Protein AF-A0A932HDY7-F1 (afdb_monomer)

Sequence (128 aa):
MTLAPSQPHAANSPVGGPARVGTGLAVSPLGREALDAPGAHPALVEATLKDIARVNALLGGRAAAGFGFDRLLEGATPDARLTLLDVGAGSGDLARYLAGRAAKRGVALAPLIIERHPVAARLCRRTG

Mean predicted aligned error: 11.71 Å

Nearest PDB structures (foldseek):
  7m05-assembly1_A  TM=8.320E-01  e=1.574E-01  Homo sapiens
  7bo7-assembly1_AAA  TM=7.884E-01  e=8.793E-02  Homo sapiens
  7uy1-assembly1_A  TM=7.960E-01  e=2.640E-01  Homo sapiens
  6uxy-assembly1_A  TM=7.498E-01  e=2.475E-01  Homo sapiens
  7uyf-assembly1_A  TM=6.537E-01  e=1.911E-01  Homo sapiens

Foldseek 3Di:
DDDDDDDDDDDDDDDDDPDDPDPDDDDDPPDDDQQVDLPRDLVVLVVVLVVVLVCCVPVCVLVVLVVVLVVVCVVPDQCAEEEAEEEQCQLVSNVVSSQVVCVVRNYHYHYDYHHDRPSSVVNNVVVD

Solvent-accessible surface area (backbone atoms only — not comparable to full-atom values): 8029 Å² total; per-residue (Å²): 141,80,85,78,84,81,81,81,82,82,77,88,76,84,88,87,73,85,80,74,84,67,95,58,92,76,80,75,83,80,71,83,59,61,76,77,42,88,81,47,58,62,71,57,46,52,52,51,47,52,50,51,48,48,45,26,68,73,75,40,48,49,57,54,55,46,54,57,50,54,62,72,46,64,86,62,53,68,69,37,78,46,75,43,81,37,79,66,46,47,52,33,60,61,61,52,51,50,31,57,54,31,48,77,58,45,21,48,51,45,78,46,80,42,52,86,40,70,66,32,42,52,45,20,64,74,73,107

Radius of gyration: 23.4 Å; Cα contacts (8 Å, |Δi|>4): 121; chains: 1; bounding box: 52×49×70 Å

Structure (mmCIF, N/CA/C/O backbone):
data_AF-A0A932HDY7-F1
#
_entry.id   AF-A0A932HDY7-F1
#
loop_
_atom_site.group_PDB
_atom_site.id
_atom_site.type_symbol
_atom_site.label_atom_id
_atom_site.label_alt_id
_atom_site.label_comp_id
_atom_site.label_asym_id
_atom_site.label_entity_id
_atom_site.label_seq_id
_atom_site.pdbx_PDB_ins_code
_atom_site.Cartn_x
_atom_site.Cartn_y
_atom_site.Cartn_z
_atom_site.occupancy
_atom_site.B_iso_or_equiv
_atom_site.auth_seq_id
_atom_site.auth_comp_id
_atom_site.auth_asym_id
_atom_site.auth_atom_id
_atom_site.pdbx_PDB_model_num
ATOM 1 N N . MET A 1 1 ? 36.475 25.345 -54.304 1.00 48.22 1 MET A N 1
ATOM 2 C CA . MET A 1 1 ? 36.520 25.544 -52.841 1.00 48.22 1 MET A CA 1
ATOM 3 C C . MET A 1 1 ? 35.436 26.560 -52.530 1.00 48.22 1 MET A C 1
ATOM 5 O O . MET A 1 1 ? 35.640 27.745 -52.739 1.00 48.22 1 MET A O 1
ATOM 9 N N . THR A 1 2 ? 34.233 26.071 -52.233 1.00 42.62 2 THR A N 1
ATOM 10 C CA . THR A 1 2 ? 32.994 26.862 -52.271 1.00 42.62 2 THR A CA 1
ATOM 11 C C . THR A 1 2 ? 32.426 26.918 -50.860 1.00 42.62 2 THR A C 1
ATOM 13 O O . THR A 1 2 ? 32.106 25.880 -50.287 1.00 42.62 2 THR A O 1
ATOM 16 N N . LEU A 1 3 ? 32.374 28.120 -50.289 1.00 45.25 3 LEU A N 1
ATOM 17 C CA . LEU A 1 3 ? 31.777 28.400 -48.984 1.00 45.25 3 LEU A CA 1
ATOM 18 C C . LEU A 1 3 ? 30.251 28.259 -49.086 1.00 45.25 3 LEU A C 1
ATOM 20 O O . LEU A 1 3 ? 29.628 28.864 -49.957 1.00 45.25 3 LEU A O 1
ATOM 24 N N . ALA A 1 4 ? 29.661 27.448 -48.208 1.00 51.69 4 ALA A N 1
ATOM 25 C CA . ALA A 1 4 ? 28.213 27.346 -48.048 1.00 51.69 4 ALA A CA 1
ATOM 26 C C . ALA A 1 4 ? 27.668 28.578 -47.292 1.00 51.69 4 ALA A C 1
ATOM 28 O O . ALA A 1 4 ? 28.351 29.084 -46.398 1.00 51.69 4 ALA A O 1
ATOM 29 N N . PRO A 1 5 ? 26.453 29.064 -47.606 1.00 43.72 5 PRO A N 1
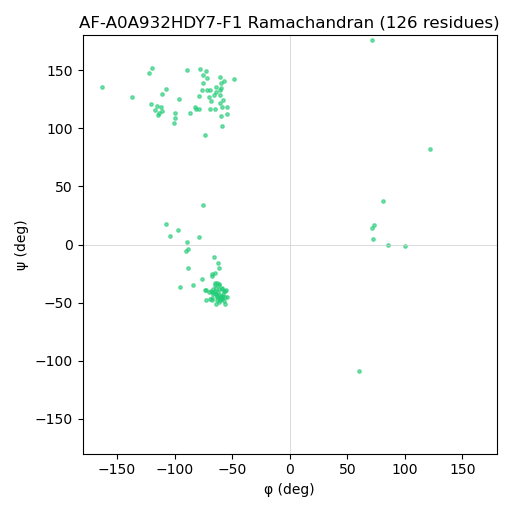ATOM 30 C CA . PRO A 1 5 ? 25.857 30.191 -46.899 1.00 43.72 5 PRO A CA 1
ATOM 31 C C . PRO A 1 5 ? 25.343 29.781 -45.510 1.00 43.72 5 PRO A C 1
ATOM 33 O O . PRO A 1 5 ? 24.744 28.721 -45.323 1.00 43.72 5 PRO A O 1
ATOM 36 N N . SER A 1 6 ? 25.580 30.659 -44.538 1.00 52.06 6 SER A N 1
ATOM 37 C CA . SER A 1 6 ? 25.098 30.599 -43.157 1.00 52.06 6 SER A CA 1
ATOM 38 C C . SER A 1 6 ? 23.567 30.616 -43.078 1.00 52.06 6 SER A C 1
ATOM 40 O O . SER A 1 6 ? 22.926 31.461 -43.702 1.00 52.06 6 SER A O 1
ATOM 42 N N . GLN A 1 7 ? 22.982 29.721 -42.278 1.00 55.25 7 GLN A N 1
ATOM 43 C CA . GLN A 1 7 ? 21.544 29.723 -41.997 1.00 55.25 7 GLN A CA 1
ATOM 44 C C . GLN A 1 7 ? 21.140 30.898 -41.087 1.00 55.25 7 GLN A C 1
ATOM 46 O O . GLN A 1 7 ? 21.892 31.235 -40.169 1.00 55.25 7 GLN A O 1
ATOM 51 N N . PRO A 1 8 ? 19.961 31.514 -41.292 1.00 45.47 8 PRO A N 1
ATOM 52 C CA . PRO A 1 8 ? 19.462 32.558 -40.408 1.00 45.47 8 PRO A CA 1
ATOM 53 C C . PRO A 1 8 ? 18.910 31.971 -39.099 1.00 45.47 8 PRO A C 1
ATOM 55 O O . PRO A 1 8 ? 18.115 31.031 -39.099 1.00 45.47 8 PRO A O 1
ATOM 58 N N . HIS A 1 9 ? 19.318 32.574 -37.981 1.00 41.69 9 HIS A N 1
ATOM 59 C CA . HIS A 1 9 ? 18.742 32.369 -36.653 1.00 41.69 9 HIS A CA 1
ATOM 60 C C . HIS A 1 9 ? 17.228 32.630 -36.677 1.00 41.69 9 HIS A C 1
ATOM 62 O O . HIS A 1 9 ? 16.790 33.751 -36.939 1.00 41.69 9 HIS A O 1
ATOM 68 N N . ALA A 1 10 ? 16.427 31.611 -36.361 1.00 46.28 10 ALA A N 1
ATOM 69 C CA . ALA A 1 10 ? 15.009 31.790 -36.084 1.00 46.28 10 ALA A CA 1
ATOM 70 C C . ALA A 1 10 ? 14.839 32.568 -34.768 1.00 46.28 10 ALA A C 1
ATOM 72 O O . ALA A 1 10 ? 15.360 32.182 -33.721 1.00 46.28 10 ALA A O 1
ATOM 73 N N . ALA A 1 11 ? 14.133 33.691 -34.861 1.00 44.03 11 ALA A N 1
ATOM 74 C CA . ALA A 1 11 ? 13.837 34.603 -33.772 1.00 44.03 11 ALA A CA 1
ATOM 75 C C . ALA A 1 11 ? 12.959 33.949 -32.691 1.00 44.03 11 ALA A C 1
ATOM 77 O O . ALA A 1 11 ? 11.951 33.305 -32.982 1.00 44.03 11 ALA A O 1
ATOM 78 N N . ASN A 1 12 ? 13.324 34.181 -31.430 1.00 47.34 12 ASN A N 1
ATOM 79 C CA . ASN A 1 12 ? 12.500 33.879 -30.265 1.00 47.34 12 ASN A CA 1
ATOM 80 C C . ASN A 1 12 ? 11.243 34.772 -30.300 1.00 47.34 12 ASN A C 1
ATOM 82 O O . ASN A 1 12 ? 11.359 35.995 -30.235 1.00 47.34 12 ASN A O 1
ATOM 86 N N . SER A 1 13 ? 10.054 34.177 -30.418 1.00 50.56 13 SER A N 1
ATOM 87 C CA . SER A 1 13 ? 8.774 34.899 -30.311 1.00 50.56 13 SER A CA 1
ATOM 88 C C . SER A 1 13 ? 8.286 34.954 -28.854 1.00 50.56 13 SER A C 1
ATOM 90 O O . SER A 1 13 ? 8.606 34.052 -28.078 1.00 50.56 13 SER A O 1
ATOM 92 N N . PRO A 1 14 ? 7.544 36.008 -28.455 1.00 47.34 14 PRO A N 1
ATOM 93 C CA . PRO A 1 14 ? 7.317 36.331 -27.054 1.00 47.34 14 PRO A CA 1
ATOM 94 C C . PRO A 1 14 ? 6.265 35.447 -26.375 1.00 47.34 14 PRO A C 1
ATOM 96 O O . PRO A 1 14 ? 5.312 34.951 -26.972 1.00 47.34 14 PRO A O 1
ATOM 99 N N . VAL A 1 15 ? 6.486 35.308 -25.072 1.00 54.66 15 VAL A N 1
ATOM 100 C CA . VAL A 1 15 ? 5.648 34.691 -24.045 1.00 54.66 15 VAL A CA 1
ATOM 101 C C . VAL A 1 15 ? 4.290 35.397 -23.937 1.00 54.66 15 VAL A C 1
ATOM 103 O O . VAL A 1 15 ? 4.240 36.622 -23.893 1.00 54.66 15 VAL A O 1
ATOM 106 N N . GLY A 1 16 ? 3.213 34.618 -23.773 1.00 52.88 16 GLY A N 1
ATOM 107 C CA . GLY A 1 16 ? 1.983 35.082 -23.114 1.00 52.88 16 GLY A CA 1
ATOM 108 C C . GLY A 1 16 ? 0.706 35.003 -23.951 1.00 52.88 16 GLY A C 1
ATOM 109 O O . GLY A 1 16 ? 0.234 36.006 -24.470 1.00 52.88 16 GLY A O 1
ATOM 110 N N . GLY A 1 17 ? 0.087 33.822 -23.996 1.00 44.47 17 GLY A N 1
ATOM 111 C CA . GLY A 1 17 ? -1.340 33.664 -24.292 1.00 44.47 17 GLY A CA 1
ATOM 112 C C . GLY A 1 17 ? -2.018 32.924 -23.132 1.00 44.47 17 GLY A C 1
ATOM 113 O O . GLY A 1 17 ? -1.351 32.102 -22.498 1.00 44.47 17 GLY A O 1
ATOM 114 N N . PRO A 1 18 ? -3.299 33.201 -22.811 1.00 45.06 18 PRO A N 1
ATOM 115 C CA . PRO A 1 18 ? -3.971 32.579 -21.675 1.00 45.06 18 PRO A CA 1
ATOM 116 C C . PRO A 1 18 ? -3.957 31.057 -21.833 1.00 45.06 18 PRO A C 1
ATOM 118 O O . PRO A 1 18 ? -4.390 30.522 -22.857 1.00 45.06 18 PRO A O 1
ATOM 121 N N . ALA A 1 19 ? -3.426 30.373 -20.818 1.00 55.09 19 ALA A N 1
ATOM 122 C CA . ALA A 1 19 ? -3.391 28.922 -20.751 1.00 55.09 19 ALA A CA 1
ATOM 123 C C . ALA A 1 19 ? -4.817 28.390 -20.927 1.00 55.09 19 ALA A C 1
ATOM 125 O O . ALA A 1 19 ? -5.687 28.609 -20.083 1.00 55.09 19 ALA A O 1
ATOM 126 N N . ARG A 1 20 ? -5.073 27.710 -22.050 1.00 55.38 20 ARG A N 1
ATOM 127 C CA . ARG A 1 20 ? -6.305 26.941 -22.212 1.00 55.38 20 ARG A CA 1
ATOM 128 C C . ARG A 1 20 ? -6.308 25.891 -21.109 1.00 55.38 20 ARG A C 1
ATOM 130 O O . ARG A 1 20 ? -5.373 25.099 -21.019 1.00 55.38 20 ARG A O 1
ATOM 137 N N . VAL A 1 21 ? -7.339 25.914 -20.270 1.00 54.03 21 VAL A N 1
ATOM 138 C CA . VAL A 1 21 ? -7.586 24.888 -19.256 1.00 54.03 21 VAL A CA 1
ATOM 139 C C . VAL A 1 21 ? -7.722 23.556 -19.995 1.00 54.03 21 VAL A C 1
ATOM 141 O O . VAL A 1 21 ? -8.720 23.307 -20.668 1.00 54.03 21 VAL A O 1
ATOM 144 N N . GLY A 1 22 ? -6.664 22.746 -19.962 1.00 51.31 22 GLY A N 1
ATOM 145 C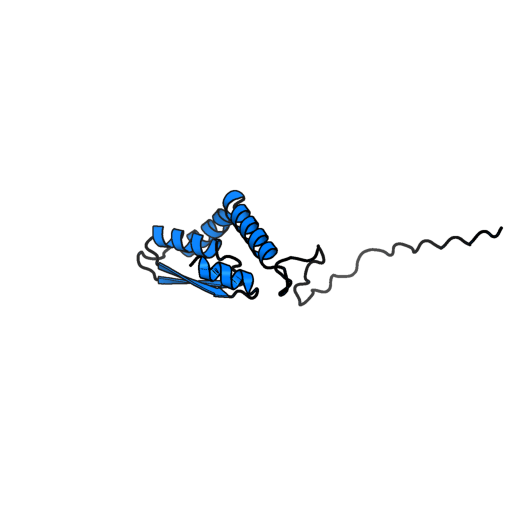 CA . GLY A 1 22 ? -6.626 21.445 -20.612 1.00 51.31 22 GLY A CA 1
ATOM 146 C C . GLY A 1 22 ? -7.560 20.489 -19.885 1.00 51.31 22 GLY A C 1
ATOM 147 O O . GLY A 1 22 ? -7.340 20.161 -18.724 1.00 51.31 22 GLY A O 1
ATOM 148 N N . THR A 1 23 ? -8.598 20.022 -20.570 1.00 59.16 23 THR A N 1
ATOM 149 C CA . THR A 1 23 ? -9.579 19.041 -20.078 1.00 59.16 23 THR A CA 1
ATOM 150 C C . THR A 1 23 ? -9.025 17.607 -20.045 1.00 59.16 23 THR A C 1
ATOM 152 O O . THR A 1 23 ? -9.755 16.650 -20.284 1.00 59.16 23 THR A O 1
ATOM 155 N N . GLY A 1 24 ? -7.732 17.430 -19.769 1.00 60.84 24 GLY A N 1
ATOM 156 C CA . GLY A 1 24 ? -7.095 16.117 -19.701 1.00 60.84 24 GLY A CA 1
ATOM 157 C C . GLY A 1 24 ? -5.753 16.175 -18.983 1.00 60.84 24 GLY A C 1
ATOM 158 O O . GLY A 1 24 ? -4.956 17.078 -19.235 1.00 60.84 24 GLY A O 1
ATOM 159 N N . LEU A 1 25 ? -5.501 15.207 -18.093 1.00 66.88 25 LEU A N 1
ATOM 160 C CA . LEU A 1 25 ? -4.163 14.964 -17.556 1.00 66.88 25 LEU A CA 1
ATOM 161 C C . LEU A 1 25 ? -3.229 14.638 -18.729 1.00 66.88 25 LEU A C 1
ATOM 163 O O . LEU A 1 25 ? -3.361 13.591 -19.362 1.00 66.88 25 LEU A O 1
ATOM 167 N N . ALA A 1 26 ? -2.305 15.545 -19.037 1.00 68.00 26 ALA A N 1
ATOM 168 C CA . ALA A 1 26 ? -1.233 15.277 -19.982 1.00 68.00 26 ALA A CA 1
ATOM 169 C C . ALA A 1 26 ? -0.146 14.451 -19.281 1.00 68.00 26 ALA A C 1
ATOM 171 O O . ALA A 1 26 ? 0.324 14.823 -18.206 1.00 68.00 26 ALA A O 1
ATOM 172 N N . VAL A 1 27 ? 0.249 13.330 -19.886 1.00 63.00 27 VAL A N 1
ATOM 173 C CA . VAL A 1 27 ? 1.350 12.499 -19.385 1.00 63.00 27 VAL A CA 1
ATOM 174 C C . VAL A 1 27 ? 2.664 13.260 -19.568 1.00 63.00 27 VAL A C 1
ATOM 176 O O . VAL A 1 27 ? 2.916 13.828 -20.633 1.00 63.00 27 VAL A O 1
ATOM 179 N N . SER A 1 28 ? 3.488 13.296 -18.520 1.00 62.44 28 SER A N 1
ATOM 180 C CA . SER A 1 28 ? 4.806 13.934 -18.562 1.00 62.44 28 SER A CA 1
ATOM 181 C C . SER A 1 28 ? 5.692 13.280 -19.636 1.00 62.44 28 SER A C 1
ATOM 183 O O . SER A 1 28 ? 5.770 12.055 -19.678 1.00 62.44 28 SER A O 1
ATOM 185 N N . PRO A 1 29 ? 6.408 14.050 -20.478 1.00 64.12 29 PRO A N 1
ATOM 186 C CA . PRO A 1 29 ? 7.339 13.503 -21.469 1.00 64.12 29 PRO A CA 1
ATOM 187 C C . PRO A 1 29 ? 8.696 13.090 -20.864 1.00 64.12 29 PRO A C 1
ATOM 189 O O . PRO A 1 29 ? 9.634 12.782 -21.602 1.00 64.12 29 PRO A O 1
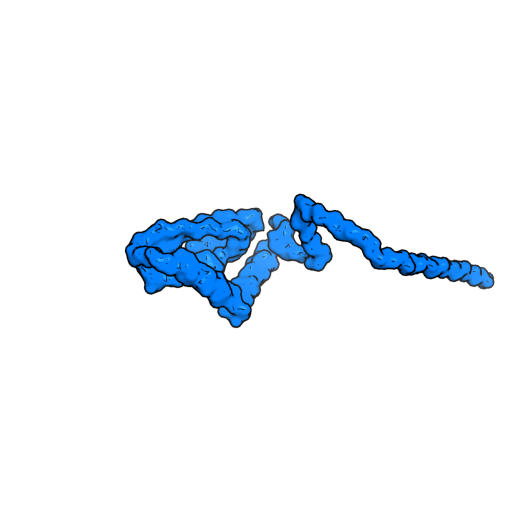ATOM 192 N N . LEU A 1 30 ? 8.847 13.133 -19.534 1.00 61.59 30 LEU A N 1
ATOM 193 C CA . LEU A 1 30 ? 10.089 12.779 -18.849 1.00 61.59 30 LEU A CA 1
ATOM 194 C C . LEU A 1 30 ? 10.312 11.262 -18.857 1.00 61.59 30 LEU A C 1
ATOM 196 O O . LEU A 1 30 ? 9.873 10.547 -17.963 1.00 61.59 30 LEU A O 1
ATOM 200 N N . GLY A 1 31 ? 11.073 10.792 -19.845 1.00 62.78 31 GLY A N 1
ATOM 201 C CA . GLY A 1 31 ? 11.507 9.400 -19.936 1.00 62.78 31 GLY A CA 1
ATOM 202 C C . GLY A 1 31 ? 10.382 8.421 -20.287 1.00 62.78 31 GLY A C 1
ATOM 203 O O . GLY A 1 31 ? 9.221 8.781 -20.446 1.00 62.78 31 GLY A O 1
ATOM 204 N N . ARG A 1 32 ? 10.751 7.148 -20.462 1.00 66.19 32 ARG A N 1
ATOM 205 C CA . ARG A 1 32 ? 9.798 6.051 -20.661 1.00 66.19 32 ARG A CA 1
ATOM 206 C C . ARG A 1 32 ? 9.639 5.329 -19.329 1.00 66.19 32 ARG A C 1
ATOM 208 O O . ARG A 1 32 ? 10.550 4.607 -18.927 1.00 66.19 32 ARG A O 1
ATOM 215 N N . GLU A 1 33 ? 8.519 5.541 -18.645 1.00 74.69 33 GLU A N 1
ATOM 216 C CA . GLU A 1 33 ? 8.267 4.891 -17.360 1.00 74.69 33 GLU A CA 1
ATOM 217 C C . GLU A 1 33 ? 8.125 3.373 -17.533 1.00 74.69 33 GLU A C 1
ATOM 219 O O . GLU A 1 33 ? 7.377 2.876 -18.381 1.00 74.69 33 GLU A O 1
ATOM 224 N N . ALA A 1 34 ? 8.874 2.617 -16.727 1.00 74.56 34 ALA A N 1
ATOM 225 C CA . ALA A 1 34 ? 8.899 1.160 -16.810 1.00 74.56 34 ALA A CA 1
ATOM 226 C C . ALA A 1 34 ? 7.547 0.521 -16.451 1.00 74.56 34 ALA A C 1
ATOM 228 O O . ALA A 1 34 ? 7.269 -0.586 -16.900 1.00 74.56 34 ALA A O 1
ATOM 229 N N . LEU A 1 35 ? 6.711 1.200 -15.661 1.00 83.12 35 LEU A N 1
ATOM 230 C CA . LEU A 1 35 ? 5.404 0.698 -15.230 1.00 83.12 35 LEU A CA 1
ATOM 231 C C . LEU A 1 35 ? 4.271 1.052 -16.207 1.00 83.12 35 LEU A C 1
ATOM 233 O O . LEU A 1 35 ? 3.257 0.354 -16.240 1.00 83.12 35 LEU A O 1
ATOM 237 N N . ASP A 1 36 ? 4.463 2.062 -17.057 1.00 80.69 36 ASP A N 1
ATOM 238 C CA . ASP A 1 36 ? 3.460 2.501 -18.034 1.00 80.69 36 ASP A CA 1
ATOM 239 C C . ASP A 1 36 ? 3.358 1.575 -19.248 1.00 80.69 36 ASP A C 1
ATOM 241 O O . ASP A 1 36 ? 2.296 1.443 -19.870 1.00 80.69 36 ASP A O 1
ATOM 245 N N . ALA A 1 37 ? 4.467 0.920 -19.601 1.00 80.69 37 ALA A N 1
ATOM 246 C CA . ALA A 1 37 ? 4.546 0.027 -20.745 1.00 80.69 37 ALA A CA 1
ATOM 247 C C . ALA A 1 37 ? 4.109 -1.400 -20.354 1.00 80.69 37 ALA A C 1
ATOM 249 O O . ALA A 1 37 ? 4.861 -2.089 -19.669 1.00 80.69 37 ALA A O 1
ATOM 250 N N . PRO A 1 38 ? 2.980 -1.931 -20.874 1.00 75.56 38 PRO A N 1
ATOM 251 C CA . PRO A 1 38 ? 2.505 -3.277 -20.520 1.00 75.56 38 PRO A CA 1
ATOM 252 C C . PRO A 1 38 ? 3.481 -4.405 -20.895 1.00 75.56 38 PRO A C 1
ATOM 254 O O . PRO A 1 38 ? 3.379 -5.515 -20.379 1.00 75.56 38 PRO A O 1
ATOM 257 N N . GLY A 1 39 ? 4.395 -4.128 -21.831 1.00 81.31 39 GLY A N 1
ATOM 258 C CA . GLY A 1 39 ? 5.441 -5.040 -22.294 1.00 81.31 39 GLY A CA 1
ATOM 259 C C . GLY A 1 39 ? 6.803 -4.832 -21.629 1.00 81.31 39 GLY A C 1
ATOM 260 O O . GLY A 1 39 ? 7.797 -5.335 -22.149 1.00 81.31 39 GLY A O 1
ATOM 261 N N . ALA A 1 40 ? 6.892 -4.064 -20.538 1.00 87.94 40 ALA A N 1
ATOM 262 C CA . ALA A 1 40 ? 8.144 -3.915 -19.806 1.00 87.94 40 ALA A CA 1
ATOM 263 C C . ALA A 1 40 ? 8.637 -5.269 -19.272 1.00 87.94 40 ALA A C 1
ATOM 265 O O . ALA A 1 40 ? 7.853 -6.134 -18.870 1.00 87.94 40 ALA A O 1
ATOM 266 N N . HIS A 1 41 ? 9.959 -5.458 -19.267 1.00 92.00 41 HIS A N 1
ATOM 267 C CA . HIS A 1 41 ? 10.553 -6.712 -18.819 1.00 92.00 41 HIS A CA 1
ATOM 268 C C . HIS A 1 41 ? 10.172 -6.986 -17.348 1.00 92.00 41 HIS A C 1
ATOM 270 O O . HIS A 1 41 ? 10.408 -6.119 -16.501 1.00 92.00 41 HIS A O 1
ATOM 276 N N . PRO A 1 42 ? 9.643 -8.176 -16.995 1.00 93.56 42 PRO A N 1
ATOM 277 C CA . PRO A 1 42 ? 9.132 -8.440 -15.649 1.00 93.56 42 PRO A CA 1
ATOM 278 C C . PRO A 1 42 ? 10.136 -8.176 -14.523 1.00 93.56 42 PRO A C 1
ATOM 280 O O . PRO A 1 42 ? 9.763 -7.610 -13.503 1.00 93.56 42 PRO A O 1
ATOM 283 N N . ALA A 1 43 ? 11.413 -8.519 -14.726 1.00 94.50 43 ALA A N 1
ATOM 284 C CA . ALA A 1 43 ? 12.454 -8.273 -13.725 1.00 94.50 43 ALA A CA 1
ATOM 285 C C . ALA A 1 43 ? 12.696 -6.775 -13.465 1.00 94.50 43 ALA A C 1
ATOM 287 O O . ALA A 1 43 ? 12.990 -6.396 -12.335 1.00 94.50 43 ALA A O 1
ATOM 288 N N . LEU A 1 44 ? 12.543 -5.922 -14.488 1.00 93.69 44 LEU A N 1
ATOM 289 C CA . LEU A 1 44 ? 12.659 -4.474 -14.319 1.00 93.69 44 LEU A CA 1
ATOM 290 C C . LEU A 1 44 ? 11.478 -3.950 -13.501 1.00 93.69 44 LEU A C 1
ATOM 292 O O . LEU A 1 44 ? 11.683 -3.236 -12.530 1.00 93.69 44 LEU A O 1
ATOM 296 N N . VAL A 1 45 ? 10.258 -4.376 -13.836 1.00 94.44 45 VAL A N 1
ATOM 297 C CA . VAL A 1 45 ? 9.041 -4.011 -13.095 1.00 94.44 45 VAL A CA 1
ATOM 298 C C . VAL A 1 45 ? 9.132 -4.441 -11.627 1.00 94.44 45 VAL A C 1
ATOM 300 O O . VAL A 1 45 ? 8.821 -3.659 -10.731 1.00 94.44 45 VAL A O 1
ATOM 303 N N . GLU A 1 46 ? 9.598 -5.665 -11.369 1.00 95.06 46 GLU A N 1
ATOM 304 C CA . GLU A 1 46 ? 9.824 -6.181 -10.015 1.00 95.06 46 GLU A CA 1
ATOM 305 C C . GLU A 1 46 ? 10.860 -5.356 -9.242 1.00 95.06 46 GLU A C 1
ATOM 307 O O . GLU A 1 46 ? 10.617 -4.996 -8.087 1.00 95.06 46 GLU A O 1
ATOM 312 N N . ALA A 1 47 ? 11.992 -5.024 -9.870 1.00 95.50 47 ALA A N 1
ATOM 313 C CA . ALA A 1 47 ? 13.023 -4.189 -9.262 1.00 95.50 47 ALA A CA 1
ATOM 314 C C . ALA A 1 47 ? 12.499 -2.778 -8.951 1.00 95.50 47 ALA A C 1
ATOM 316 O O . ALA A 1 47 ? 12.626 -2.318 -7.817 1.00 95.50 47 ALA A O 1
ATOM 317 N N . THR A 1 48 ? 11.823 -2.136 -9.909 1.00 95.12 48 THR A N 1
ATOM 318 C CA . THR A 1 48 ? 11.233 -0.802 -9.738 1.00 95.12 48 THR A CA 1
ATOM 319 C C . THR A 1 48 ? 10.215 -0.776 -8.599 1.00 95.12 48 THR A C 1
ATOM 321 O O . THR A 1 48 ? 10.296 0.088 -7.731 1.00 95.12 48 THR A O 1
ATOM 324 N N . LEU A 1 49 ? 9.294 -1.744 -8.533 1.00 95.56 49 LEU A N 1
ATOM 325 C CA . LEU A 1 49 ? 8.313 -1.814 -7.443 1.00 95.56 49 LEU A CA 1
ATOM 326 C C . LEU A 1 49 ? 8.967 -2.067 -6.079 1.00 95.56 49 LEU A C 1
ATOM 328 O O . LEU A 1 49 ? 8.511 -1.533 -5.067 1.00 95.56 49 LEU A O 1
ATOM 332 N N . LYS A 1 50 ? 10.052 -2.848 -6.033 1.00 96.00 50 LYS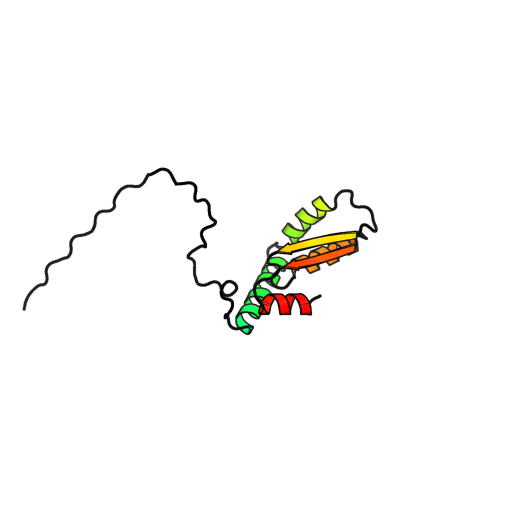 A N 1
ATOM 333 C CA . LYS A 1 50 ? 10.828 -3.059 -4.804 1.00 96.00 50 LYS A CA 1
ATOM 334 C C . LYS A 1 50 ? 11.488 -1.766 -4.329 1.00 96.00 50 LYS A C 1
ATOM 336 O O . LYS A 1 50 ? 11.509 -1.505 -3.124 1.00 96.00 50 LYS A O 1
ATOM 341 N N . ASP A 1 51 ? 12.009 -0.965 -5.248 1.00 96.12 51 ASP A N 1
ATOM 342 C CA . ASP A 1 51 ? 12.615 0.324 -4.920 1.00 96.12 51 ASP A CA 1
ATOM 343 C C . ASP A 1 51 ? 11.564 1.346 -4.482 1.00 96.12 51 ASP A C 1
ATOM 345 O O . ASP A 1 51 ? 11.761 2.002 -3.459 1.00 96.12 51 ASP A O 1
ATOM 349 N N . ILE A 1 52 ? 10.401 1.388 -5.140 1.00 95.12 52 ILE A N 1
ATOM 350 C CA . ILE A 1 52 ? 9.247 2.184 -4.689 1.00 95.12 52 ILE A CA 1
ATOM 351 C C . ILE A 1 52 ? 8.843 1.787 -3.263 1.00 95.12 52 ILE A C 1
ATOM 353 O O . ILE A 1 52 ? 8.731 2.650 -2.396 1.00 95.12 52 ILE A O 1
ATOM 357 N N . ALA A 1 53 ? 8.708 0.491 -2.970 1.00 96.06 53 ALA A N 1
ATOM 358 C CA . ALA A 1 53 ? 8.348 0.027 -1.629 1.00 96.06 53 ALA A CA 1
ATOM 359 C C . ALA A 1 53 ? 9.394 0.418 -0.563 1.00 96.06 53 ALA A C 1
ATOM 361 O O . ALA A 1 53 ? 9.044 0.733 0.579 1.00 96.06 53 ALA A O 1
ATOM 362 N N . ARG A 1 54 ? 10.687 0.430 -0.918 1.00 97.12 54 ARG A N 1
ATOM 363 C CA . ARG A 1 54 ? 11.764 0.915 -0.034 1.00 97.12 54 ARG A CA 1
ATOM 364 C C . ARG A 1 54 ? 11.665 2.416 0.195 1.00 97.12 54 ARG A C 1
ATOM 366 O O . ARG A 1 54 ? 11.755 2.845 1.342 1.00 97.12 54 ARG A O 1
ATOM 373 N N . VAL A 1 55 ? 11.448 3.198 -0.859 1.00 96.62 55 VAL A N 1
ATOM 374 C CA . VAL A 1 55 ? 11.238 4.649 -0.760 1.00 96.62 55 VAL A CA 1
ATOM 375 C C . VAL A 1 55 ? 10.021 4.949 0.114 1.00 96.62 55 VAL A C 1
ATOM 377 O O . VAL A 1 55 ? 10.132 5.736 1.051 1.00 96.62 55 VAL A O 1
ATOM 380 N N . ASN A 1 56 ? 8.903 4.247 -0.087 1.00 96.25 56 ASN A N 1
ATOM 381 C CA . ASN A 1 56 ? 7.717 4.370 0.759 1.00 96.25 56 ASN A CA 1
ATOM 382 C C . ASN A 1 56 ? 8.036 4.079 2.230 1.00 96.25 56 ASN A C 1
ATOM 384 O O . ASN A 1 56 ? 7.532 4.762 3.122 1.00 96.25 56 ASN A O 1
ATOM 388 N N . ALA A 1 57 ? 8.871 3.078 2.507 1.00 96.50 57 ALA A N 1
ATOM 389 C CA . ALA A 1 57 ? 9.241 2.722 3.870 1.00 96.50 57 ALA A CA 1
ATOM 390 C C . ALA A 1 57 ? 10.219 3.709 4.527 1.00 96.50 57 ALA A C 1
ATOM 392 O O . ALA A 1 57 ? 10.075 3.976 5.718 1.00 96.50 57 ALA A O 1
ATOM 393 N N . LEU A 1 58 ? 11.196 4.228 3.780 1.00 97.31 58 LEU A N 1
ATOM 394 C CA . LEU A 1 58 ? 12.312 5.013 4.320 1.00 97.31 58 LEU A CA 1
ATOM 395 C C . LEU A 1 58 ? 12.081 6.523 4.259 1.00 97.31 58 LEU A C 1
ATOM 397 O O . LEU A 1 58 ? 12.487 7.240 5.167 1.00 97.31 58 LEU A O 1
ATOM 401 N N . LEU A 1 59 ? 11.440 7.006 3.195 1.00 95.56 59 LEU A N 1
ATOM 402 C CA . LEU A 1 59 ? 11.326 8.434 2.879 1.00 95.56 59 LEU A CA 1
ATOM 403 C C . LEU A 1 59 ? 9.914 8.984 3.122 1.00 95.56 59 LEU A C 1
ATOM 405 O O . LEU A 1 59 ? 9.561 10.053 2.638 1.00 95.56 59 LEU A O 1
ATOM 409 N N . GLY A 1 60 ? 9.103 8.262 3.899 1.00 93.12 60 GLY A N 1
ATOM 410 C CA . GLY A 1 60 ? 7.867 8.796 4.470 1.00 93.12 60 GLY A CA 1
ATOM 411 C C . GLY A 1 60 ? 6.572 8.424 3.751 1.00 93.12 60 GLY A C 1
ATOM 412 O O . GLY A 1 60 ? 5.516 8.768 4.269 1.00 93.12 60 GLY A O 1
ATOM 413 N N . GLY A 1 61 ? 6.593 7.668 2.647 1.00 96.06 61 GLY A N 1
ATOM 414 C CA . GLY A 1 61 ? 5.357 7.241 1.964 1.00 96.06 61 GLY A CA 1
ATOM 415 C C . GLY A 1 61 ? 4.390 6.480 2.886 1.00 96.06 61 GLY A C 1
ATOM 416 O O . GLY A 1 61 ? 3.207 6.807 2.976 1.00 96.06 61 GLY A O 1
ATOM 417 N N . ARG A 1 62 ? 4.907 5.538 3.684 1.00 97.31 62 ARG A N 1
ATOM 418 C CA . ARG A 1 62 ? 4.142 4.840 4.729 1.00 97.31 62 ARG A CA 1
ATOM 419 C C . ARG A 1 62 ? 3.676 5.785 5.831 1.00 97.31 62 ARG A C 1
ATOM 421 O O . ARG A 1 62 ? 2.542 5.681 6.282 1.00 97.31 62 ARG A O 1
ATOM 428 N N . ALA A 1 63 ? 4.530 6.705 6.273 1.00 97.19 63 ALA A N 1
ATOM 429 C CA . ALA A 1 63 ? 4.170 7.653 7.324 1.00 97.19 63 ALA A CA 1
ATOM 430 C C . ALA A 1 63 ? 3.017 8.568 6.879 1.00 97.19 63 ALA A C 1
ATOM 432 O O . ALA A 1 63 ? 2.045 8.713 7.619 1.00 97.19 63 ALA A O 1
ATOM 433 N N . ALA A 1 64 ? 3.082 9.097 5.656 1.00 97.38 64 ALA A N 1
ATOM 434 C CA . ALA A 1 64 ? 2.058 9.951 5.065 1.00 97.38 64 ALA A CA 1
ATOM 435 C C . ALA A 1 64 ? 0.727 9.208 4.869 1.00 97.38 64 ALA A C 1
ATOM 437 O O . ALA A 1 64 ? -0.305 9.664 5.364 1.00 97.38 64 ALA A O 1
ATOM 438 N N . ALA A 1 65 ? 0.751 8.030 4.231 1.00 96.62 65 ALA A N 1
ATOM 439 C CA . ALA A 1 65 ? -0.445 7.197 4.061 1.00 96.62 65 ALA A CA 1
ATOM 440 C C . ALA A 1 65 ? -1.062 6.827 5.416 1.00 96.62 65 ALA A C 1
ATOM 442 O O . ALA A 1 65 ? -2.270 6.904 5.621 1.00 96.62 65 ALA A O 1
ATOM 443 N N . GLY A 1 66 ? -0.202 6.479 6.368 1.00 97.25 66 GLY A N 1
ATOM 444 C CA . GLY A 1 66 ? -0.565 6.183 7.737 1.00 97.25 66 GLY A CA 1
ATOM 445 C C . GLY A 1 66 ? -1.249 7.325 8.472 1.00 97.25 66 GLY A C 1
ATOM 446 O O . GLY A 1 66 ? -2.245 7.096 9.144 1.00 97.25 66 GLY A O 1
ATOM 44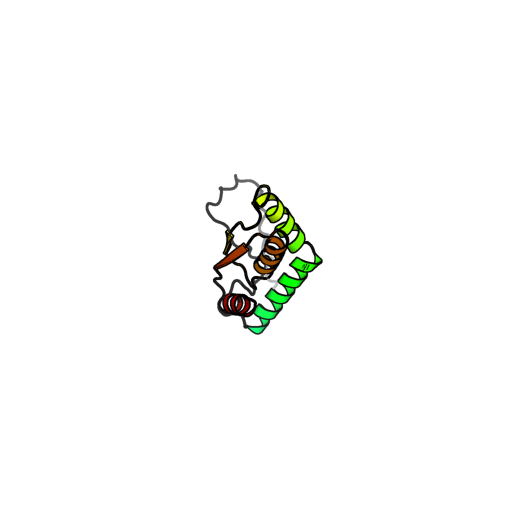7 N N . PHE A 1 67 ? -0.724 8.541 8.347 1.00 97.06 67 PHE A N 1
ATOM 448 C CA . PHE A 1 67 ? -1.309 9.730 8.958 1.00 97.06 67 PHE A CA 1
ATOM 449 C C . PHE A 1 67 ? -2.724 9.990 8.431 1.00 97.06 67 PHE A C 1
ATOM 451 O O . PHE A 1 67 ? -3.651 10.140 9.222 1.00 97.06 67 PHE A O 1
ATOM 458 N N . GLY A 1 68 ? -2.908 9.985 7.106 1.00 95.62 68 GLY A N 1
ATOM 459 C CA . GLY A 1 68 ? -4.233 10.164 6.505 1.00 95.62 68 GLY A CA 1
ATOM 460 C C . GLY A 1 68 ? -5.202 9.055 6.913 1.00 95.62 68 GLY A C 1
ATOM 461 O O . GLY A 1 68 ? -6.333 9.328 7.307 1.00 95.62 68 GLY A O 1
ATOM 462 N N . PHE A 1 69 ? -4.735 7.807 6.897 1.00 95.88 69 PHE A N 1
ATOM 463 C CA . PHE A 1 69 ? -5.534 6.659 7.310 1.00 95.88 69 PHE A CA 1
ATOM 464 C C . PHE A 1 69 ? -5.953 6.723 8.783 1.00 95.88 69 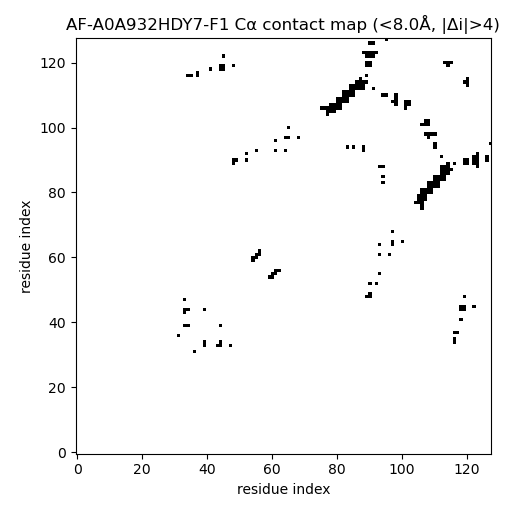PHE A C 1
ATOM 466 O O . PHE A 1 69 ? -7.100 6.434 9.104 1.00 95.88 69 PHE A O 1
ATOM 473 N N . ASP A 1 70 ? -5.057 7.144 9.677 1.00 93.94 70 ASP A N 1
ATOM 474 C CA . ASP A 1 70 ? -5.361 7.283 11.103 1.00 93.94 70 ASP A CA 1
ATOM 475 C C . ASP A 1 70 ? -6.479 8.296 11.343 1.00 93.94 70 ASP A C 1
ATOM 477 O O . ASP A 1 70 ? -7.360 8.035 12.157 1.00 93.94 70 ASP A O 1
ATOM 481 N N . ARG A 1 71 ? -6.485 9.393 10.577 1.00 94.31 71 ARG A N 1
ATOM 482 C CA . ARG A 1 71 ? -7.567 10.384 10.607 1.00 94.31 71 ARG A CA 1
ATOM 483 C C . ARG A 1 71 ? -8.888 9.826 10.085 1.00 94.31 71 ARG A C 1
ATOM 485 O O . ARG A 1 71 ? -9.936 10.130 10.635 1.00 94.31 71 ARG A O 1
ATOM 492 N N . LEU A 1 72 ? -8.852 8.997 9.041 1.00 91.94 72 LEU A N 1
ATOM 493 C CA . LEU A 1 72 ? -10.054 8.340 8.511 1.00 91.94 72 LEU A CA 1
ATOM 494 C C . LEU A 1 72 ? -10.645 7.311 9.484 1.00 91.94 72 LEU A C 1
ATOM 496 O O . LEU A 1 72 ? -11.836 7.026 9.418 1.00 91.94 72 LEU A O 1
ATOM 500 N N . LEU A 1 73 ? -9.821 6.753 10.373 1.00 91.00 73 LEU A N 1
ATOM 501 C CA . LEU A 1 73 ? -10.264 5.845 11.427 1.00 91.00 73 LEU A CA 1
ATOM 502 C C . LEU A 1 73 ? -10.655 6.557 12.729 1.00 91.00 73 LEU A C 1
ATOM 504 O O . LEU A 1 73 ? -11.012 5.878 13.694 1.00 91.00 73 LEU A O 1
ATOM 508 N N . GLU A 1 74 ? -10.603 7.889 12.797 1.00 90.94 74 GLU A N 1
ATOM 509 C CA . GLU A 1 74 ? -11.110 8.624 13.958 1.00 90.94 74 GLU A CA 1
ATOM 510 C C . GLU A 1 74 ? -12.602 8.298 14.153 1.00 90.94 74 GLU A C 1
ATOM 512 O O . GLU A 1 74 ? -13.429 8.522 13.274 1.00 90.94 74 GLU A O 1
ATOM 517 N N . GLY A 1 75 ? -12.946 7.715 15.304 1.00 84.69 75 GLY A N 1
ATOM 518 C CA . GLY A 1 75 ? -14.315 7.286 15.614 1.00 84.69 75 GLY A CA 1
ATOM 519 C C . GLY A 1 75 ? -14.702 5.896 15.098 1.00 84.69 75 GLY A C 1
ATOM 520 O O . GLY A 1 75 ? -15.816 5.449 15.372 1.00 84.69 75 GLY A O 1
ATOM 521 N N . ALA A 1 76 ? -13.806 5.177 14.412 1.00 88.81 76 ALA A N 1
ATOM 522 C CA . ALA A 1 76 ? -14.031 3.766 14.111 1.00 88.81 76 ALA A CA 1
ATOM 523 C C . ALA A 1 76 ? -14.076 2.957 15.416 1.00 88.81 76 ALA A C 1
ATOM 525 O O . ALA A 1 76 ? -13.196 3.080 16.273 1.00 88.81 76 ALA A O 1
ATOM 526 N N . THR A 1 77 ? -15.097 2.116 15.572 1.00 89.19 77 THR A N 1
ATOM 527 C CA . THR A 1 77 ? -15.175 1.218 16.724 1.00 89.19 77 THR A CA 1
ATOM 528 C C . THR A 1 77 ? -14.157 0.087 16.576 1.00 89.19 77 THR A C 1
ATOM 530 O O . THR A 1 77 ? -13.892 -0.362 15.453 1.00 89.19 77 THR A O 1
ATOM 533 N N . PRO A 1 78 ? -13.628 -0.443 17.692 1.00 83.38 78 PRO A N 1
ATOM 534 C CA . PRO A 1 78 ? -13.062 -1.786 17.692 1.00 83.38 78 PRO A CA 1
ATOM 535 C C . PRO A 1 78 ? -14.050 -2.759 17.020 1.00 83.38 78 PRO A C 1
ATOM 537 O O . PRO A 1 78 ? -15.265 -2.577 17.121 1.00 83.38 78 PRO A O 1
ATOM 540 N N . ASP A 1 79 ? -13.532 -3.723 16.263 1.00 91.31 79 ASP A N 1
ATOM 541 C CA . ASP A 1 79 ? -14.274 -4.703 15.454 1.00 91.31 79 ASP A CA 1
ATOM 542 C C . ASP A 1 79 ? -14.954 -4.170 14.181 1.00 91.31 79 ASP A C 1
ATOM 544 O O . ASP A 1 79 ? -15.609 -4.933 13.458 1.00 91.31 79 ASP A O 1
ATOM 548 N N . ALA A 1 80 ? -14.762 -2.890 13.837 1.00 93.56 80 ALA A N 1
ATOM 549 C CA . ALA A 1 80 ? -15.212 -2.366 12.552 1.00 93.56 80 ALA A CA 1
ATOM 550 C C . ALA A 1 80 ? -14.596 -3.157 11.383 1.00 93.56 80 ALA A C 1
ATOM 552 O O . ALA A 1 80 ? -13.419 -3.528 11.395 1.00 93.56 80 ALA A O 1
ATOM 553 N N . ARG A 1 81 ? -15.404 -3.392 10.344 1.00 95.88 81 ARG A N 1
ATOM 554 C CA . ARG A 1 81 ? -14.995 -4.060 9.102 1.00 95.88 81 ARG A CA 1
ATOM 555 C C . ARG A 1 81 ? -15.054 -3.063 7.960 1.00 95.88 81 ARG A C 1
ATOM 557 O O . ARG A 1 81 ? -16.133 -2.608 7.593 1.00 95.88 81 ARG A O 1
ATOM 564 N N . LEU A 1 82 ? -13.898 -2.730 7.407 1.00 95.50 82 LEU A N 1
ATOM 565 C CA . LEU A 1 82 ? -13.744 -1.729 6.360 1.00 95.50 82 LEU A CA 1
ATOM 566 C C . LEU A 1 82 ? -13.141 -2.357 5.107 1.00 95.50 82 LEU A C 1
ATOM 568 O O . LEU A 1 82 ? -12.373 -3.315 5.185 1.00 95.50 82 LEU A O 1
ATOM 572 N N . THR A 1 83 ? -13.464 -1.787 3.950 1.00 96.00 83 THR A N 1
ATOM 573 C CA . THR A 1 83 ? -12.837 -2.146 2.674 1.00 96.00 83 THR A CA 1
ATOM 574 C C . THR A 1 83 ? -11.981 -0.981 2.193 1.00 96.00 83 THR A C 1
ATOM 576 O O . THR A 1 83 ? -12.462 0.149 2.147 1.00 96.00 83 THR A O 1
ATOM 579 N N . LEU A 1 84 ? -10.725 -1.249 1.835 1.00 95.50 84 LEU A N 1
ATOM 580 C CA . LEU A 1 84 ? -9.826 -0.280 1.205 1.00 95.50 84 LEU A CA 1
ATOM 581 C C . LEU A 1 84 ? -9.799 -0.542 -0.299 1.00 95.50 84 LEU A C 1
ATOM 583 O O . LEU A 1 84 ? -9.218 -1.535 -0.721 1.00 95.50 84 LEU A O 1
ATOM 587 N N . LEU A 1 85 ? -10.391 0.344 -1.097 1.00 96.50 85 LEU A N 1
ATOM 588 C CA . LEU A 1 85 ? -10.198 0.333 -2.546 1.00 96.50 85 LEU A CA 1
ATOM 589 C C . LEU A 1 85 ? -8.889 1.053 -2.892 1.00 96.50 85 LEU A C 1
ATOM 591 O O . LEU A 1 85 ? -8.768 2.247 -2.625 1.00 96.50 85 LEU A O 1
ATOM 595 N N . ASP A 1 86 ? -7.943 0.341 -3.499 1.00 95.12 86 ASP A N 1
ATOM 596 C CA . ASP A 1 86 ? -6.659 0.889 -3.952 1.00 95.12 86 ASP A CA 1
ATOM 597 C C . ASP A 1 86 ? -6.510 0.689 -5.468 1.00 95.12 86 ASP A C 1
ATOM 599 O O . ASP A 1 86 ? -6.587 -0.434 -5.981 1.00 95.12 86 ASP A O 1
ATOM 603 N N . VAL A 1 87 ? -6.351 1.794 -6.195 1.00 95.75 87 VAL A N 1
ATOM 604 C CA . VAL A 1 87 ? -6.306 1.834 -7.660 1.00 95.75 87 VAL A CA 1
ATOM 605 C C . VAL A 1 87 ? -4.890 2.196 -8.089 1.00 95.75 87 VAL A C 1
ATOM 607 O O . VAL A 1 87 ? -4.433 3.307 -7.843 1.00 95.75 87 VAL A O 1
ATOM 610 N N . GLY A 1 88 ? -4.210 1.269 -8.764 1.00 92.94 88 GLY A N 1
ATOM 611 C CA . GLY A 1 88 ? -2.788 1.390 -9.091 1.00 92.94 88 GLY A CA 1
ATOM 612 C C . GLY A 1 88 ? -1.876 1.007 -7.924 1.00 92.94 88 GLY A C 1
ATOM 613 O O . GLY A 1 88 ? -0.841 1.635 -7.717 1.00 92.94 88 GLY A O 1
ATOM 614 N N . ALA A 1 89 ? -2.258 -0.011 -7.145 1.00 93.50 89 ALA A N 1
ATOM 615 C CA . ALA A 1 89 ? -1.555 -0.396 -5.918 1.00 93.50 89 ALA A CA 1
ATOM 616 C C . ALA A 1 89 ? -0.130 -0.940 -6.145 1.00 93.50 89 ALA A C 1
ATOM 618 O O . ALA A 1 89 ? 0.609 -1.173 -5.181 1.00 93.50 89 ALA A O 1
ATOM 619 N N . GLY A 1 90 ? 0.265 -1.216 -7.392 1.00 94.38 90 GLY A N 1
ATOM 620 C CA . GLY A 1 90 ? 1.585 -1.735 -7.718 1.00 94.38 90 GLY A CA 1
ATOM 621 C C . GLY A 1 90 ? 1.852 -3.079 -7.034 1.00 94.38 90 GLY A C 1
ATOM 622 O O . GLY A 1 90 ? 1.290 -4.108 -7.405 1.00 94.38 90 GLY A O 1
ATOM 623 N N . SER A 1 91 ? 2.735 -3.082 -6.031 1.00 94.38 91 SER A N 1
ATOM 624 C CA . SER A 1 91 ? 3.061 -4.282 -5.239 1.00 94.38 91 SER A CA 1
ATOM 625 C C . SER A 1 91 ? 2.160 -4.500 -4.013 1.00 94.38 91 SER A C 1
ATOM 627 O O . SER A 1 91 ? 2.312 -5.509 -3.322 1.00 94.38 91 SER A O 1
ATOM 629 N N . GLY A 1 92 ? 1.243 -3.571 -3.727 1.00 95.56 92 GLY A N 1
ATOM 630 C CA . GLY A 1 92 ? 0.351 -3.613 -2.564 1.00 95.56 92 GLY A CA 1
ATOM 631 C C . GLY A 1 92 ? 1.040 -3.308 -1.228 1.00 95.56 92 GLY A C 1
ATOM 632 O O . GLY A 1 92 ? 0.508 -3.640 -0.167 1.00 95.56 92 GLY A O 1
ATOM 633 N N . ASP A 1 93 ? 2.240 -2.715 -1.232 1.00 95.88 93 ASP A N 1
ATOM 634 C CA . ASP A 1 93 ? 3.024 -2.481 -0.014 1.00 95.88 93 ASP A CA 1
ATOM 635 C C . ASP A 1 93 ? 2.342 -1.509 0.961 1.00 95.88 93 ASP A C 1
ATOM 637 O O . ASP A 1 93 ? 2.403 -1.729 2.177 1.00 95.88 93 ASP A O 1
ATOM 641 N N . LEU A 1 94 ? 1.670 -0.474 0.445 1.00 95.88 94 LEU A N 1
ATOM 642 C CA . LEU A 1 94 ? 0.899 0.469 1.255 1.00 95.88 94 LEU A CA 1
ATOM 643 C C . LEU A 1 94 ? -0.390 -0.161 1.783 1.00 95.88 94 LEU A C 1
ATOM 645 O O . LEU A 1 94 ? -0.633 -0.087 2.986 1.00 95.88 94 LEU A O 1
ATOM 649 N N . ALA A 1 95 ? -1.168 -0.844 0.939 1.00 95.69 95 ALA A N 1
ATOM 650 C CA . ALA A 1 95 ? -2.386 -1.535 1.367 1.00 95.69 95 ALA A CA 1
ATOM 651 C C . ALA A 1 95 ? -2.110 -2.516 2.523 1.00 95.69 95 ALA A C 1
ATOM 653 O O . ALA A 1 95 ? -2.797 -2.485 3.547 1.00 95.69 95 ALA A O 1
ATOM 654 N N . ARG A 1 96 ? -1.035 -3.311 2.429 1.00 95.44 96 ARG A N 1
ATOM 655 C CA . ARG A 1 96 ? -0.609 -4.218 3.509 1.00 95.44 96 ARG A CA 1
ATOM 656 C C . ARG A 1 96 ? -0.178 -3.483 4.768 1.00 95.44 96 ARG A C 1
ATOM 658 O O . ARG A 1 96 ? -0.506 -3.900 5.879 1.00 95.44 96 ARG A O 1
ATOM 665 N N . TYR A 1 97 ? 0.568 -2.394 4.606 1.00 96.56 97 TYR A N 1
ATOM 666 C CA . TYR A 1 97 ? 0.967 -1.556 5.729 1.00 96.56 97 TYR A CA 1
ATOM 667 C C . TYR A 1 97 ? -0.253 -0.999 6.479 1.00 96.56 97 TYR A C 1
ATOM 669 O O . TYR A 1 97 ? -0.299 -1.073 7.709 1.00 96.56 97 TYR A O 1
ATOM 677 N N . LEU A 1 98 ? -1.253 -0.497 5.751 1.00 96.94 98 LEU A N 1
ATOM 678 C CA . LEU A 1 98 ? -2.487 0.034 6.327 1.00 96.94 98 LEU A CA 1
ATOM 679 C C . LEU A 1 98 ? -3.342 -1.064 6.965 1.00 96.94 98 LEU A C 1
ATOM 681 O O . LEU A 1 98 ? -3.838 -0.860 8.070 1.00 96.94 98 LEU A O 1
ATOM 685 N N . ALA A 1 99 ? -3.436 -2.248 6.355 1.00 95.75 99 ALA A N 1
ATOM 686 C CA . ALA A 1 99 ? -4.134 -3.391 6.944 1.00 95.75 99 ALA A CA 1
ATOM 687 C C . ALA A 1 99 ? -3.513 -3.810 8.288 1.00 95.75 99 ALA A C 1
ATOM 689 O O . ALA A 1 99 ? -4.221 -3.959 9.285 1.00 95.75 99 ALA A O 1
ATOM 690 N N . GLY A 1 100 ? -2.181 -3.898 8.363 1.00 95.81 100 GLY A N 1
ATOM 691 C CA . GLY A 1 100 ? -1.485 -4.160 9.626 1.00 95.81 100 GLY A CA 1
ATOM 692 C C . GLY A 1 100 ? -1.694 -3.055 10.668 1.00 95.81 100 GLY A C 1
ATOM 693 O O . GLY A 1 100 ? -1.756 -3.326 11.867 1.00 95.81 100 GLY A O 1
ATOM 694 N N . ARG A 1 101 ? -1.833 -1.799 10.232 1.00 95.62 101 ARG A N 1
ATOM 695 C CA . ARG A 1 101 ? -2.126 -0.664 11.117 1.00 95.62 101 ARG A CA 1
ATOM 696 C C . ARG A 1 101 ? -3.570 -0.680 11.631 1.00 95.62 101 ARG A C 1
ATOM 698 O O . ARG A 1 101 ? -3.785 -0.378 12.800 1.00 95.62 101 ARG A O 1
ATOM 705 N N . ALA A 1 102 ? -4.531 -1.050 10.787 1.00 95.88 102 ALA A N 1
ATOM 706 C CA . ALA A 1 102 ? -5.934 -1.226 11.158 1.00 95.88 102 ALA A CA 1
ATOM 707 C C . ALA A 1 102 ? -6.090 -2.351 12.190 1.00 95.88 102 ALA A C 1
ATOM 709 O O . ALA A 1 102 ? -6.721 -2.152 13.228 1.00 95.88 102 ALA A O 1
ATOM 710 N N . ALA A 1 103 ? -5.405 -3.480 11.971 1.00 94.88 103 ALA A N 1
ATOM 711 C CA . ALA A 1 103 ? -5.417 -4.617 12.887 1.00 94.88 103 ALA A CA 1
ATOM 712 C C . ALA A 1 103 ? -4.928 -4.241 14.298 1.00 94.88 103 ALA A C 1
ATOM 714 O O . ALA A 1 103 ? -5.518 -4.664 15.288 1.00 94.88 103 ALA A O 1
ATOM 715 N N . LYS A 1 104 ? -3.914 -3.368 14.414 1.00 94.06 104 LYS A N 1
ATOM 716 C CA . LYS A 1 104 ? -3.446 -2.836 15.713 1.00 94.06 104 LYS A CA 1
ATOM 717 C C . LYS A 1 104 ? -4.504 -2.017 16.468 1.00 94.06 104 LYS A C 1
ATOM 719 O O . LYS A 1 104 ? -4.330 -1.780 17.657 1.00 94.06 104 LYS A O 1
ATOM 724 N N . ARG A 1 105 ? -5.573 -1.582 15.795 1.00 91.81 105 ARG A N 1
ATOM 725 C CA . ARG A 1 105 ? -6.727 -0.877 16.377 1.00 91.81 105 ARG A CA 1
ATOM 726 C C . ARG A 1 105 ? -7.966 -1.765 16.525 1.00 91.81 105 ARG A C 1
ATOM 728 O O . ARG A 1 105 ? -9.036 -1.256 16.834 1.00 91.81 105 ARG A O 1
ATOM 735 N N . GLY A 1 106 ? -7.845 -3.068 16.269 1.00 94.56 106 GLY A N 1
ATOM 736 C CA . GLY A 1 106 ? -8.988 -3.983 16.255 1.00 94.56 106 GLY A CA 1
ATOM 737 C C . GLY A 1 106 ? -9.918 -3.784 15.056 1.00 94.56 106 GLY A C 1
ATOM 738 O O . GLY A 1 106 ? -11.032 -4.288 15.070 1.00 94.56 106 GLY A O 1
ATOM 739 N N . VAL A 1 107 ? -9.491 -3.058 14.018 1.00 95.94 107 VAL A N 1
ATOM 740 C CA . VAL A 1 107 ? -10.279 -2.845 12.798 1.00 95.94 107 VAL A CA 1
ATOM 741 C C . VAL A 1 107 ? -9.840 -3.856 11.744 1.00 95.94 107 VAL A C 1
ATOM 743 O O . VAL A 1 107 ? -8.661 -3.931 11.389 1.00 95.94 107 VAL A O 1
ATOM 746 N N . ALA A 1 108 ? -10.788 -4.619 11.206 1.00 95.94 108 ALA A N 1
ATOM 747 C CA . ALA A 1 108 ? -10.544 -5.487 10.064 1.00 95.94 108 ALA A CA 1
ATOM 748 C C . ALA A 1 108 ? -10.601 -4.657 8.777 1.00 95.94 108 ALA A C 1
ATOM 750 O O . ALA A 1 108 ? -11.647 -4.111 8.430 1.00 95.94 108 ALA A O 1
ATOM 751 N N . LEU A 1 109 ? -9.484 -4.571 8.056 1.00 96.25 109 LEU A N 1
ATOM 752 C CA . LEU A 1 109 ? -9.401 -3.876 6.773 1.00 96.25 109 LEU A CA 1
ATOM 753 C C . LEU A 1 109 ? -9.178 -4.891 5.653 1.00 96.25 109 LEU A C 1
ATOM 755 O O . LEU A 1 109 ? -8.159 -5.578 5.645 1.00 96.25 109 LEU A O 1
ATOM 759 N N . ALA A 1 110 ? -10.116 -4.968 4.714 1.00 95.69 110 ALA A N 1
ATOM 760 C CA . ALA A 1 110 ? -10.030 -5.814 3.530 1.00 95.69 110 ALA A CA 1
ATOM 761 C C . ALA A 1 110 ? -9.590 -4.977 2.315 1.00 95.69 110 ALA A C 1
ATOM 763 O O . ALA A 1 110 ? -10.343 -4.102 1.881 1.00 95.69 110 ALA A O 1
ATOM 764 N N . PRO A 1 111 ? -8.394 -5.198 1.749 1.00 95.00 111 PRO A N 1
ATOM 765 C CA . PRO A 1 111 ? -7.996 -4.531 0.516 1.00 95.00 111 PRO A CA 1
ATOM 766 C C . PRO A 1 111 ? -8.766 -5.074 -0.695 1.00 95.00 111 PRO A C 1
ATOM 768 O O . PRO A 1 111 ? -8.848 -6.284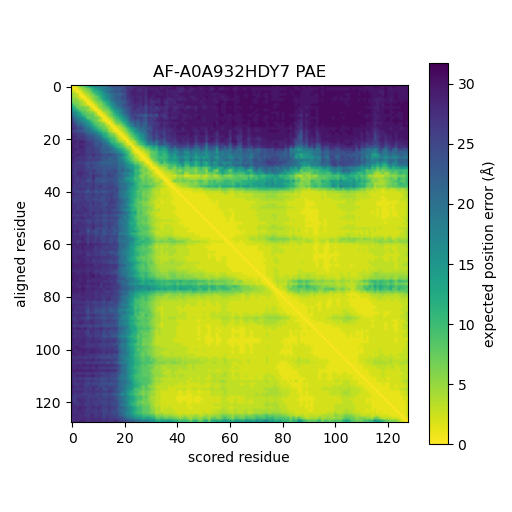 -0.903 1.00 95.00 111 PRO A O 1
ATOM 771 N N . LEU A 1 112 ? -9.279 -4.171 -1.523 1.00 95.50 112 LEU A N 1
ATOM 772 C CA . LEU A 1 112 ? -9.782 -4.420 -2.868 1.00 95.50 112 LEU A CA 1
ATOM 773 C C . LEU A 1 112 ? -8.869 -3.675 -3.846 1.00 95.50 112 LEU A C 1
ATOM 775 O O . LEU A 1 112 ? -8.839 -2.448 -3.866 1.00 95.50 112 LEU A O 1
ATOM 779 N N . ILE A 1 113 ? -8.109 -4.424 -4.640 1.00 95.06 113 ILE A N 1
ATOM 780 C CA . ILE A 1 113 ? -7.039 -3.870 -5.473 1.00 95.06 113 ILE A CA 1
ATOM 781 C C . ILE A 1 113 ? -7.438 -3.867 -6.946 1.00 95.06 113 ILE A C 1
ATOM 783 O O . ILE A 1 113 ? -7.872 -4.891 -7.478 1.00 95.06 113 ILE A O 1
ATOM 787 N N . ILE A 1 114 ? -7.205 -2.741 -7.619 1.00 95.56 114 ILE A N 1
ATOM 788 C CA . ILE A 1 114 ? -7.267 -2.624 -9.076 1.00 95.56 114 ILE A CA 1
ATOM 789 C C . ILE A 1 114 ? -5.866 -2.292 -9.580 1.00 95.56 114 ILE A C 1
ATOM 791 O O . ILE A 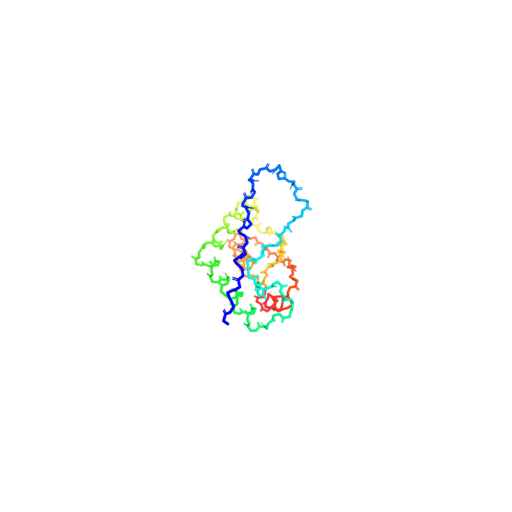1 114 ? -5.314 -1.251 -9.246 1.00 95.56 114 ILE A O 1
ATOM 795 N N . GLU A 1 115 ? -5.291 -3.162 -10.407 1.00 94.00 115 GLU A N 1
ATOM 796 C CA . GLU A 1 115 ? -3.959 -2.965 -10.980 1.00 94.00 115 GLU A CA 1
ATOM 797 C C . GLU A 1 115 ? -3.967 -3.342 -12.462 1.00 94.00 115 GLU A C 1
ATOM 799 O O . GLU A 1 115 ? -4.395 -4.436 -12.841 1.00 94.00 115 GLU A O 1
ATOM 804 N N . ARG A 1 116 ? -3.499 -2.421 -13.307 1.00 93.19 116 ARG A N 1
ATOM 805 C CA . ARG A 1 116 ? -3.496 -2.581 -14.763 1.00 93.19 116 ARG A CA 1
ATOM 806 C C . ARG A 1 116 ? -2.279 -3.368 -15.240 1.00 93.19 116 ARG A C 1
ATOM 808 O O . ARG A 1 116 ? -2.389 -4.115 -16.212 1.00 93.19 116 ARG A O 1
ATOM 815 N N . HIS A 1 117 ? -1.125 -3.207 -14.596 1.00 93.50 117 HIS A N 1
ATOM 816 C CA . HIS A 1 117 ? 0.112 -3.843 -15.026 1.00 93.50 117 HIS A CA 1
ATOM 817 C C . HIS A 1 117 ? 0.147 -5.323 -14.585 1.00 93.50 117 HIS A C 1
ATOM 819 O O . HIS A 1 117 ? 0.227 -5.611 -13.387 1.00 93.50 117 HIS A O 1
ATOM 825 N N . PRO A 1 118 ? 0.170 -6.311 -15.506 1.00 93.19 118 PRO A N 1
ATOM 826 C CA . PRO A 1 118 ? -0.008 -7.722 -15.142 1.00 93.19 118 PRO A CA 1
ATOM 827 C C . PRO A 1 118 ? 1.064 -8.275 -14.196 1.00 93.19 118 PRO A C 1
ATOM 829 O O . PRO A 1 118 ? 0.779 -9.127 -13.354 1.00 93.19 118 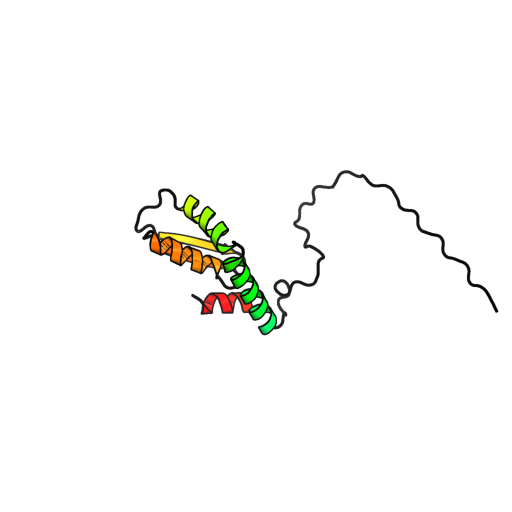PRO A O 1
ATOM 832 N N . VAL A 1 119 ? 2.312 -7.812 -14.327 1.00 94.56 119 VAL A N 1
ATOM 833 C CA . VAL A 1 119 ? 3.402 -8.207 -13.417 1.00 94.56 119 VAL A CA 1
ATOM 834 C C . VAL A 1 119 ? 3.161 -7.650 -12.009 1.00 94.56 119 VAL A C 1
ATOM 836 O O . VAL A 1 119 ? 3.339 -8.382 -11.038 1.00 94.56 119 VAL A O 1
ATOM 839 N N . ALA A 1 120 ? 2.687 -6.405 -11.901 1.00 94.75 120 ALA A N 1
ATOM 840 C CA . ALA A 1 120 ? 2.391 -5.753 -10.630 1.00 94.75 120 ALA A CA 1
ATOM 841 C C . ALA A 1 120 ? 1.204 -6.437 -9.941 1.00 94.75 120 ALA A C 1
ATOM 843 O O . ALA A 1 120 ? 1.329 -6.895 -8.810 1.00 94.75 120 ALA A O 1
ATOM 844 N N . ALA A 1 121 ? 0.118 -6.687 -10.679 1.00 94.56 121 ALA A N 1
ATOM 845 C CA . ALA A 1 121 ? -1.040 -7.424 -10.177 1.00 94.56 121 ALA A CA 1
ATOM 846 C C . ALA A 1 121 ? -0.660 -8.819 -9.637 1.00 94.56 121 ALA A C 1
ATOM 848 O O . ALA A 1 121 ? -1.150 -9.255 -8.592 1.00 94.56 121 ALA A O 1
ATOM 849 N N . ARG A 1 122 ? 0.258 -9.531 -10.313 1.00 94.88 122 ARG A N 1
ATOM 850 C CA . ARG A 1 122 ? 0.787 -10.817 -9.823 1.00 94.88 122 ARG A CA 1
ATOM 851 C C . ARG A 1 122 ? 1.620 -10.662 -8.550 1.00 94.88 122 ARG A C 1
ATOM 853 O O . ARG A 1 122 ? 1.474 -11.485 -7.648 1.00 94.88 122 ARG A O 1
ATOM 860 N N . LEU A 1 123 ? 2.484 -9.651 -8.467 1.00 94.38 123 LEU A N 1
ATOM 861 C CA . LEU A 1 123 ? 3.256 -9.347 -7.255 1.00 94.38 123 LEU A CA 1
ATOM 862 C C . LEU A 1 123 ? 2.349 -9.016 -6.072 1.00 94.38 123 LEU A C 1
ATOM 864 O O . LEU A 1 123 ? 2.530 -9.595 -5.001 1.00 94.38 123 LEU A O 1
ATOM 868 N N . CYS A 1 124 ? 1.361 -8.148 -6.285 1.00 94.50 124 CYS A N 1
ATOM 869 C CA . CYS A 1 124 ? 0.382 -7.778 -5.273 1.00 94.50 124 CYS A CA 1
ATOM 870 C C . CYS A 1 124 ? -0.325 -9.029 -4.740 1.00 94.50 124 CYS A C 1
ATOM 872 O O . CYS A 1 124 ? -0.268 -9.302 -3.548 1.00 94.50 124 CYS A O 1
ATOM 874 N N . ARG A 1 125 ? -0.857 -9.885 -5.626 1.00 93.00 125 ARG A N 1
ATOM 875 C CA . ARG A 1 125 ? -1.533 -11.126 -5.211 1.00 93.00 125 ARG A CA 1
ATOM 876 C C . ARG A 1 125 ? -0.635 -12.072 -4.405 1.00 93.00 125 ARG A C 1
ATOM 878 O O . ARG A 1 125 ? -1.117 -12.724 -3.487 1.00 93.00 125 ARG A O 1
ATOM 885 N N . ARG A 1 126 ? 0.656 -12.187 -4.747 1.00 90.00 126 ARG A N 1
ATOM 886 C CA . ARG A 1 126 ? 1.602 -13.065 -4.024 1.00 90.00 126 ARG A CA 1
ATOM 887 C C . ARG A 1 126 ? 1.885 -12.597 -2.605 1.00 90.00 126 ARG A C 1
ATOM 889 O O . ARG A 1 126 ? 2.276 -13.407 -1.773 1.00 90.00 126 ARG A O 1
ATOM 896 N N . THR A 1 127 ? 1.769 -11.302 -2.357 1.00 76.56 127 THR A N 1
ATOM 897 C CA . THR A 1 127 ? 2.141 -10.727 -1.071 1.00 76.56 127 THR A CA 1
ATOM 898 C C . THR A 1 127 ? 0.957 -10.696 -0.085 1.00 76.56 127 THR A C 1
ATOM 900 O O . THR A 1 127 ? 1.174 -10.423 1.097 1.00 76.56 127 THR A O 1
ATOM 903 N N . GLY A 1 128 ? -0.253 -11.063 -0.536 1.00 61.59 128 GLY A N 1
ATOM 904 C CA . GLY A 1 128 ? -1.507 -11.042 0.238 1.00 61.59 128 GLY A CA 1
ATOM 905 C C . GLY A 1 128 ? -2.122 -9.656 0.316 1.00 61.59 128 GLY A C 1
ATOM 906 O O . GLY A 1 128 ? -2.948 -9.446 1.220 1.00 61.59 128 GLY A O 1
#

pLDDT: mean 82.97, std 18.28, range [41.69, 97.38]

Secondary structure (DSSP, 8-state):
--PPPPPPPPPPPPP-------SS-PPP-SS--TTT-TTS-HHHHHHHHHHHHHHHHHSSHHHHHHHHHHHHTTTPPTT-EEEEEEES-TT-HHHHHHHHHHHTTT-EEEEEEE--SHHHHHHHHHH-